Protein AF-A0A2G0W8C6-F1 (afdb_monomer)

Structure (mmCIF, N/CA/C/O backbone):
data_AF-A0A2G0W8C6-F1
#
_entry.id   AF-A0A2G0W8C6-F1
#
loop_
_atom_site.group_PDB
_atom_site.id
_atom_site.type_symbol
_atom_site.label_atom_id
_atom_site.label_alt_id
_atom_site.label_comp_id
_atom_site.label_asym_id
_atom_site.label_entity_id
_atom_site.label_seq_id
_atom_site.pdbx_PDB_ins_code
_atom_site.Cartn_x
_atom_site.Cartn_y
_atom_site.Cartn_z
_atom_site.occupancy
_atom_site.B_iso_or_equiv
_atom_site.auth_seq_id
_atom_site.auth_comp_id
_atom_site.auth_asym_id
_atom_site.auth_atom_id
_atom_site.pdbx_PDB_model_num
ATOM 1 N N . MET A 1 1 ? -0.296 4.072 22.122 1.00 78.56 1 MET A N 1
ATOM 2 C CA . MET A 1 1 ? -0.205 3.808 20.679 1.00 78.56 1 MET A CA 1
ATOM 3 C C . MET A 1 1 ? -1.503 3.149 20.235 1.00 78.56 1 MET A C 1
ATOM 5 O O . MET A 1 1 ? -1.867 2.121 20.796 1.00 78.56 1 MET A O 1
ATOM 9 N N . THR A 1 2 ? -2.259 3.788 19.351 1.00 94.75 2 THR A N 1
ATOM 10 C CA . THR A 1 2 ? -3.573 3.326 18.881 1.00 94.75 2 THR A CA 1
ATOM 11 C C . THR A 1 2 ? -3.427 2.306 17.749 1.00 94.75 2 THR A C 1
ATOM 13 O O . THR A 1 2 ? -2.385 2.233 17.098 1.00 94.75 2 THR A O 1
ATOM 16 N N . LYS A 1 3 ? -4.487 1.534 17.464 1.00 94.50 3 LYS A N 1
ATOM 17 C CA . LYS A 1 3 ? -4.518 0.637 16.291 1.00 94.50 3 LYS A CA 1
ATOM 18 C C . LYS A 1 3 ? -4.239 1.381 14.978 1.00 94.50 3 LYS A C 1
ATOM 20 O O . LYS A 1 3 ? -3.590 0.831 14.097 1.00 94.50 3 LYS A O 1
ATOM 25 N N . TYR A 1 4 ? -4.691 2.633 14.893 1.00 97.12 4 TYR A N 1
ATOM 26 C CA . TYR A 1 4 ? -4.469 3.511 13.752 1.00 97.12 4 TYR A CA 1
ATOM 27 C C . TYR A 1 4 ? -2.986 3.852 13.596 1.00 97.12 4 TYR A C 1
ATOM 29 O O . TYR A 1 4 ? -2.416 3.621 12.538 1.00 97.12 4 TYR A O 1
ATOM 37 N N . GLU A 1 5 ? -2.334 4.309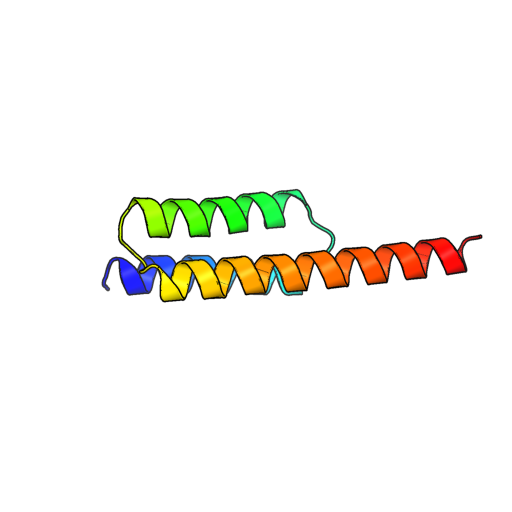 14.669 1.00 97.69 5 GLU A N 1
ATOM 38 C CA . GLU A 1 5 ? -0.906 4.660 14.648 1.00 97.69 5 GLU A CA 1
ATOM 39 C C . GLU A 1 5 ? -0.025 3.466 14.256 1.00 97.69 5 GLU A C 1
ATOM 41 O O . GLU A 1 5 ? 0.904 3.617 13.465 1.00 97.69 5 GLU A O 1
ATOM 46 N N . ILE A 1 6 ? -0.346 2.269 14.764 1.00 97.00 6 ILE A N 1
ATOM 47 C CA . ILE A 1 6 ? 0.370 1.034 14.416 1.00 97.00 6 ILE A CA 1
ATOM 48 C C . ILE A 1 6 ? 0.184 0.706 12.932 1.00 97.00 6 ILE A C 1
ATOM 50 O O . ILE A 1 6 ? 1.164 0.439 12.236 1.00 97.00 6 ILE A O 1
ATOM 54 N N . ALA A 1 7 ? -1.058 0.726 12.442 1.00 97.62 7 ALA A N 1
ATOM 55 C CA . ALA A 1 7 ? -1.363 0.394 11.055 1.00 97.62 7 ALA A CA 1
ATOM 56 C C . ALA A 1 7 ? -0.719 1.384 10.075 1.00 97.62 7 ALA A C 1
ATOM 58 O O . ALA A 1 7 ? -0.068 0.957 9.125 1.00 97.62 7 ALA A O 1
ATOM 59 N N . VAL A 1 8 ? -0.840 2.688 10.334 1.00 97.56 8 VAL A N 1
ATOM 60 C CA . VAL A 1 8 ? -0.247 3.745 9.502 1.00 97.56 8 VAL A CA 1
ATOM 61 C C . VAL A 1 8 ? 1.272 3.633 9.479 1.00 97.56 8 VAL A C 1
ATOM 63 O O . VAL A 1 8 ? 1.841 3.526 8.399 1.00 97.56 8 VAL A O 1
ATOM 66 N N . GLY A 1 9 ? 1.933 3.540 10.638 1.00 97.75 9 GLY A N 1
ATOM 67 C CA . GLY A 1 9 ? 3.393 3.410 10.677 1.00 97.75 9 GLY A CA 1
ATOM 68 C C . GLY A 1 9 ? 3.900 2.154 9.959 1.00 97.75 9 GLY A C 1
ATOM 69 O O . GLY A 1 9 ? 4.919 2.186 9.267 1.00 97.75 9 GLY A O 1
ATOM 70 N N . MET A 1 10 ? 3.160 1.047 10.067 1.00 97.44 10 MET A N 1
ATOM 71 C CA . MET A 1 10 ? 3.463 -0.195 9.361 1.00 97.44 10 MET A CA 1
ATOM 72 C C . MET A 1 10 ? 3.316 -0.059 7.835 1.00 97.44 10 MET A C 1
ATOM 74 O O . MET A 1 10 ? 4.165 -0.576 7.099 1.00 97.44 10 MET A O 1
ATOM 78 N N . ILE A 1 11 ? 2.238 0.576 7.365 1.00 97.94 11 ILE A N 1
ATOM 79 C CA . ILE A 1 11 ? 1.951 0.776 5.938 1.00 97.94 11 ILE A CA 1
ATOM 80 C C . ILE A 1 11 ? 2.950 1.766 5.335 1.00 97.94 11 ILE A C 1
ATOM 82 O O . ILE A 1 11 ? 3.571 1.443 4.325 1.00 97.94 11 ILE A O 1
ATOM 86 N N . ASP A 1 12 ? 3.182 2.909 5.981 1.00 97.88 12 ASP A N 1
ATOM 87 C CA . ASP A 1 12 ? 4.117 3.936 5.512 1.00 97.88 12 ASP A CA 1
ATOM 88 C C . ASP A 1 12 ? 5.540 3.378 5.384 1.00 97.88 12 ASP A C 1
ATOM 90 O O . ASP A 1 12 ? 6.210 3.591 4.374 1.00 97.88 12 ASP A O 1
ATOM 94 N N . SER A 1 13 ? 5.988 2.575 6.358 1.00 97.44 13 SER A N 1
ATOM 95 C CA . SER A 1 13 ? 7.296 1.914 6.287 1.00 97.44 13 SER A CA 1
ATOM 96 C C . SER A 1 13 ? 7.413 0.960 5.091 1.00 97.44 13 SER A C 1
ATOM 98 O O . SER A 1 13 ? 8.468 0.881 4.460 1.00 97.44 13 SER A O 1
ATOM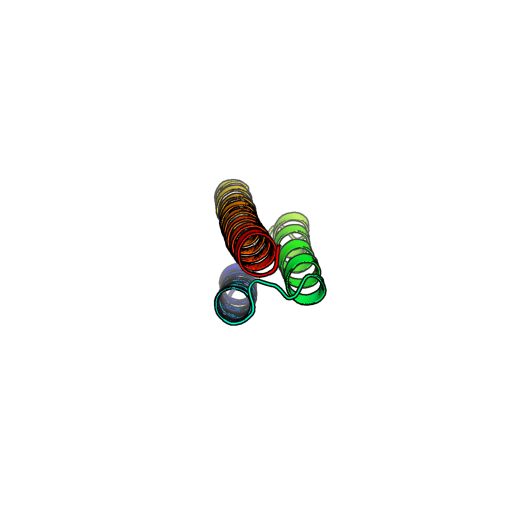 100 N N . ARG A 1 14 ? 6.340 0.237 4.755 1.00 96.75 14 ARG A N 1
ATOM 101 C CA . ARG A 1 14 ? 6.313 -0.659 3.589 1.00 96.75 14 ARG A CA 1
ATOM 102 C C . ARG A 1 14 ? 6.282 0.111 2.277 1.00 96.75 14 ARG A C 1
ATOM 104 O O . ARG A 1 14 ? 7.021 -0.242 1.366 1.00 96.75 14 ARG A O 1
ATOM 111 N N . ILE A 1 15 ? 5.498 1.185 2.204 1.00 96.75 15 ILE A N 1
ATOM 112 C CA . ILE A 1 15 ? 5.466 2.077 1.042 1.00 96.75 15 ILE A CA 1
ATOM 113 C C . ILE A 1 15 ? 6.849 2.681 0.797 1.00 96.75 15 ILE A C 1
ATOM 115 O O . ILE A 1 15 ? 7.310 2.670 -0.339 1.00 96.75 15 ILE A O 1
ATOM 119 N N . GLN A 1 16 ? 7.548 3.127 1.842 1.00 96.44 16 GLN A N 1
ATOM 120 C CA . GLN A 1 16 ? 8.909 3.646 1.709 1.00 96.44 16 GLN A CA 1
ATOM 121 C C . GLN A 1 16 ? 9.866 2.597 1.119 1.00 96.44 16 GLN A C 1
ATOM 123 O O . GLN A 1 16 ? 10.569 2.880 0.151 1.00 96.44 16 GLN A O 1
ATOM 128 N N . LYS A 1 17 ? 9.830 1.358 1.627 1.00 96.00 17 LYS A N 1
ATOM 129 C CA . LYS A 1 17 ? 10.623 0.251 1.064 1.00 96.00 17 LYS A CA 1
ATOM 130 C C . LYS A 1 17 ? 10.259 -0.050 -0.388 1.00 96.00 17 LYS A C 1
ATOM 132 O O . LYS A 1 17 ? 11.138 -0.369 -1.184 1.00 96.00 17 LYS A O 1
ATOM 137 N N . LEU A 1 18 ? 8.976 0.046 -0.730 1.00 94.94 18 LEU A N 1
ATOM 138 C CA . LEU A 1 18 ? 8.490 -0.183 -2.085 1.00 94.94 18 LEU A CA 1
ATOM 139 C C . LEU A 1 18 ? 8.929 0.933 -3.041 1.00 94.94 18 LEU A C 1
ATOM 141 O O . LEU A 1 18 ? 9.234 0.654 -4.190 1.00 94.94 18 LEU A O 1
ATOM 145 N N . ILE A 1 19 ? 9.021 2.184 -2.584 1.00 93.50 19 ILE A N 1
ATOM 146 C CA . ILE A 1 19 ? 9.573 3.289 -3.385 1.00 93.50 19 ILE A CA 1
ATOM 147 C C . ILE A 1 19 ? 11.048 3.032 -3.726 1.00 93.50 19 ILE A C 1
ATOM 149 O O . ILE A 1 19 ? 11.485 3.347 -4.833 1.00 93.50 19 ILE A O 1
ATOM 153 N N . GLU A 1 20 ? 11.802 2.452 -2.792 1.00 93.50 20 GLU A N 1
ATOM 154 C CA . GLU A 1 20 ? 13.213 2.087 -2.975 1.00 93.50 20 GLU A CA 1
ATOM 155 C C . GLU A 1 20 ? 13.401 0.842 -3.861 1.00 93.50 20 GLU A C 1
ATOM 157 O O . GLU A 1 20 ? 14.443 0.703 -4.495 1.00 93.50 20 GLU A O 1
ATOM 162 N N . ASN A 1 21 ? 12.391 -0.035 -3.938 1.00 92.38 21 ASN A N 1
ATOM 163 C CA . ASN A 1 21 ? 12.430 -1.324 -4.641 1.00 92.38 21 ASN A CA 1
ATOM 164 C C . ASN A 1 21 ? 11.166 -1.515 -5.498 1.00 92.38 21 ASN A C 1
ATOM 166 O O . ASN A 1 21 ? 10.412 -2.473 -5.330 1.00 92.38 21 ASN A O 1
ATOM 170 N N . ALA A 1 22 ? 10.886 -0.555 -6.381 1.00 83.88 22 ALA A N 1
ATOM 171 C CA . ALA A 1 22 ? 9.593 -0.460 -7.064 1.00 83.88 22 ALA A CA 1
ATOM 172 C C . ALA A 1 22 ? 9.293 -1.629 -8.027 1.00 83.88 22 ALA A C 1
ATOM 174 O O . ALA A 1 22 ? 8.131 -1.860 -8.372 1.00 83.88 22 ALA A O 1
ATOM 175 N N . ASP A 1 23 ? 10.312 -2.377 -8.454 1.00 86.25 23 ASP A N 1
ATOM 176 C CA . ASP A 1 23 ? 10.184 -3.576 -9.284 1.00 86.25 23 ASP A CA 1
ATOM 177 C C . ASP A 1 23 ? 9.904 -4.864 -8.485 1.00 86.25 23 ASP A C 1
ATOM 179 O O . ASP A 1 23 ? 9.522 -5.876 -9.083 1.00 86.25 23 ASP A O 1
ATOM 183 N N . ASP A 1 24 ? 9.991 -4.830 -7.150 1.00 92.69 24 ASP A N 1
ATOM 184 C CA . ASP A 1 24 ? 9.667 -5.967 -6.287 1.00 92.69 24 ASP A CA 1
ATOM 185 C C . ASP A 1 24 ? 8.148 -6.191 -6.203 1.00 92.69 24 ASP A C 1
ATOM 187 O O . ASP A 1 24 ? 7.394 -5.518 -5.490 1.00 92.69 24 ASP A O 1
ATOM 191 N N . TYR A 1 25 ? 7.683 -7.187 -6.956 1.00 90.38 25 TYR A N 1
ATOM 192 C CA . TYR A 1 25 ? 6.278 -7.575 -6.977 1.00 90.38 25 TYR A CA 1
ATOM 193 C C . TYR A 1 25 ? 5.802 -8.207 -5.661 1.00 90.38 25 TYR A C 1
ATOM 195 O O . TYR A 1 25 ? 4.656 -7.978 -5.274 1.00 90.38 25 TYR A O 1
ATOM 203 N N . SER A 1 26 ? 6.657 -8.960 -4.957 1.00 94.31 26 SER A N 1
ATOM 204 C CA . SER A 1 26 ? 6.284 -9.572 -3.674 1.00 94.31 26 SER A CA 1
ATOM 205 C C . SER A 1 26 ? 6.019 -8.486 -2.644 1.00 94.31 26 SER A C 1
ATOM 207 O O . SER A 1 26 ? 4.962 -8.468 -2.012 1.00 94.31 26 SER A O 1
ATOM 209 N N . LEU A 1 27 ? 6.928 -7.510 -2.557 1.00 95.50 27 LEU A N 1
ATOM 210 C CA . LEU A 1 27 ? 6.785 -6.375 -1.654 1.00 95.50 27 LEU A CA 1
ATOM 211 C C . LEU A 1 27 ? 5.532 -5.547 -1.971 1.00 95.50 27 LEU A C 1
ATOM 213 O O . LEU A 1 27 ? 4.848 -5.088 -1.052 1.00 95.50 27 LEU A O 1
ATOM 217 N N . HIS A 1 28 ? 5.182 -5.388 -3.251 1.00 95.38 28 HIS A N 1
ATOM 218 C CA . HIS A 1 28 ? 3.938 -4.726 -3.648 1.00 95.38 28 HIS A CA 1
ATOM 219 C C . HIS A 1 28 ? 2.704 -5.471 -3.119 1.00 95.38 28 HIS A C 1
ATOM 221 O O . HIS A 1 28 ? 1.848 -4.861 -2.475 1.00 95.38 28 HIS A O 1
ATOM 227 N N . CYS A 1 29 ? 2.632 -6.789 -3.335 1.00 96.38 29 CYS A N 1
ATOM 228 C CA . CYS A 1 29 ? 1.529 -7.626 -2.860 1.00 96.38 29 CYS A CA 1
ATOM 229 C C . CYS A 1 29 ? 1.424 -7.640 -1.329 1.00 96.38 29 CYS A C 1
ATOM 231 O O . CYS A 1 29 ? 0.328 -7.513 -0.786 1.00 96.38 29 CYS A O 1
ATOM 233 N N . GLU A 1 30 ? 2.549 -7.738 -0.622 1.00 96.62 30 GLU A N 1
ATOM 234 C CA . GLU A 1 30 ? 2.590 -7.681 0.843 1.00 96.62 30 GLU A CA 1
ATOM 235 C C . GLU A 1 30 ? 2.122 -6.326 1.381 1.00 96.62 30 GLU A C 1
ATOM 237 O O . GLU A 1 30 ? 1.408 -6.261 2.385 1.00 96.62 30 GLU A O 1
ATOM 242 N N . THR A 1 31 ? 2.498 -5.235 0.709 1.00 97.81 31 THR A N 1
ATOM 243 C CA . THR A 1 31 ? 2.067 -3.884 1.083 1.00 97.81 31 THR A CA 1
ATOM 244 C C . THR A 1 31 ? 0.575 -3.699 0.832 1.00 97.81 31 THR A C 1
ATOM 246 O O . THR A 1 31 ? -0.126 -3.188 1.703 1.00 97.81 31 THR A O 1
ATOM 249 N N . GLN A 1 32 ? 0.066 -4.176 -0.305 1.00 98.06 32 GLN A N 1
ATOM 250 C CA . GLN A 1 32 ? -1.365 -4.173 -0.595 1.00 98.06 32 GLN A CA 1
ATOM 251 C C . GLN A 1 32 ? -2.144 -4.981 0.447 1.00 98.06 32 GLN A C 1
ATOM 253 O O . GLN A 1 32 ? -3.114 -4.486 1.013 1.00 98.06 32 GLN A O 1
ATOM 258 N N . MET A 1 33 ? -1.684 -6.190 0.775 1.00 98.25 33 MET A N 1
ATOM 259 C CA . MET A 1 33 ? -2.302 -7.019 1.808 1.00 98.25 33 MET A CA 1
ATOM 260 C C . MET A 1 33 ? -2.328 -6.303 3.166 1.00 98.25 33 MET A C 1
ATOM 262 O O . MET A 1 33 ? -3.332 -6.363 3.870 1.00 98.25 33 MET A O 1
ATOM 266 N N . ALA A 1 34 ? -1.261 -5.590 3.535 1.00 98.12 34 ALA A N 1
ATOM 267 C CA . ALA A 1 34 ? -1.218 -4.810 4.770 1.00 98.12 34 ALA A CA 1
ATOM 268 C C . ALA A 1 34 ? -2.275 -3.690 4.807 1.00 98.12 34 ALA A C 1
ATOM 270 O O . ALA A 1 34 ? -2.910 -3.492 5.846 1.00 98.12 34 ALA A O 1
ATOM 271 N N . VAL A 1 35 ? -2.497 -2.998 3.684 1.00 98.56 35 VAL A N 1
ATOM 272 C CA . VAL A 1 35 ? -3.547 -1.973 3.539 1.00 98.56 35 VAL A CA 1
ATOM 273 C C . VAL A 1 35 ? -4.939 -2.594 3.684 1.00 98.56 35 VAL A C 1
ATOM 275 O O . VAL A 1 35 ? -5.744 -2.110 4.482 1.00 98.56 35 VAL A O 1
ATOM 278 N N . GLU A 1 36 ? -5.206 -3.697 2.979 1.00 98.62 36 GLU A N 1
ATOM 279 C CA . GLU A 1 36 ? -6.500 -4.389 3.041 1.00 98.62 36 GLU A CA 1
ATOM 280 C C . GLU A 1 36 ? -6.794 -4.935 4.446 1.00 98.62 36 GLU A C 1
ATOM 282 O O . GLU A 1 36 ? -7.899 -4.771 4.964 1.00 98.62 36 GLU A O 1
ATOM 287 N N . MET A 1 37 ? -5.795 -5.519 5.119 1.00 98.25 37 MET A N 1
ATOM 288 C CA . MET A 1 37 ? -5.940 -6.000 6.498 1.00 9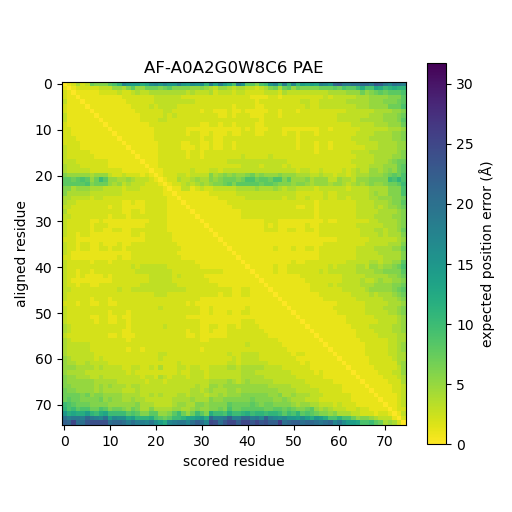8.25 37 MET A CA 1
ATOM 289 C C . MET A 1 37 ? -6.215 -4.858 7.479 1.00 98.25 37 MET A C 1
ATOM 291 O O . MET A 1 37 ? -7.074 -4.990 8.353 1.00 98.25 37 MET A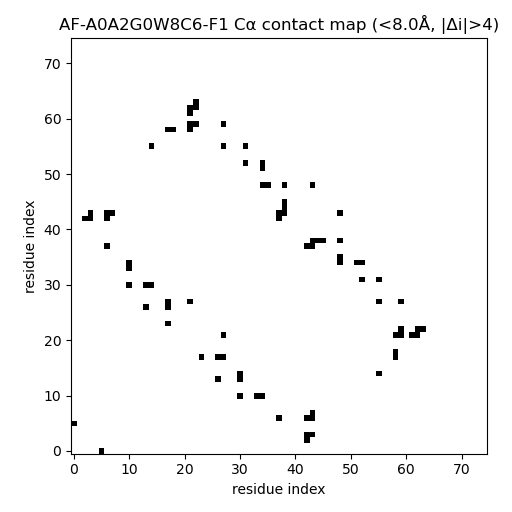 O 1
ATOM 295 N N . ALA A 1 38 ? -5.517 -3.726 7.348 1.00 98.44 38 ALA A N 1
ATOM 296 C CA . ALA A 1 38 ? -5.746 -2.568 8.206 1.00 98.44 38 ALA A CA 1
ATOM 297 C C . ALA A 1 38 ? -7.173 -2.021 8.053 1.00 98.44 38 ALA A C 1
ATOM 299 O O . ALA A 1 38 ? -7.803 -1.660 9.051 1.00 98.44 38 ALA A O 1
ATOM 300 N N . TYR A 1 39 ? -7.699 -1.992 6.827 1.00 98.50 39 TYR A N 1
ATOM 301 C CA . TYR A 1 39 ? -9.072 -1.570 6.567 1.00 98.50 39 TYR A CA 1
ATOM 302 C C . TYR A 1 39 ? -10.094 -2.582 7.106 1.00 98.50 39 TYR A C 1
ATOM 304 O O . TYR A 1 39 ? -11.004 -2.200 7.842 1.00 98.50 39 TYR A O 1
ATOM 312 N N . ALA A 1 40 ? -9.897 -3.880 6.849 1.00 98.38 40 ALA A N 1
ATOM 313 C CA . ALA A 1 40 ? -10.777 -4.946 7.335 1.00 98.38 40 ALA A CA 1
ATOM 314 C C . ALA A 1 40 ? -10.881 -4.982 8.872 1.00 98.38 40 ALA A C 1
ATOM 316 O O . ALA A 1 40 ? -11.952 -5.226 9.426 1.00 98.38 40 ALA A O 1
ATOM 317 N N . LEU A 1 41 ? -9.789 -4.674 9.576 1.00 97.69 41 LEU A N 1
ATOM 318 C CA . LEU A 1 41 ? -9.749 -4.574 11.041 1.00 97.69 41 LEU A CA 1
ATOM 319 C C . LEU A 1 41 ? -10.237 -3.214 11.576 1.00 97.69 41 LEU A C 1
ATOM 321 O O . LEU A 1 41 ? -10.141 -2.936 12.778 1.00 97.69 41 LEU A O 1
ATOM 325 N N . SER A 1 42 ? -10.751 -2.342 10.700 1.00 97.94 42 SER A N 1
ATOM 326 C CA . SER A 1 42 ? -11.172 -0.973 11.024 1.00 97.94 42 SER A CA 1
ATOM 327 C C . SER A 1 42 ? -10.069 -0.168 11.725 1.00 97.94 42 SER A C 1
ATOM 329 O O . SER A 1 42 ? -10.352 0.634 12.620 1.00 97.94 42 SER A O 1
ATOM 331 N N . ALA A 1 43 ? -8.800 -0.449 11.419 1.00 98.38 43 ALA A N 1
ATOM 332 C CA . ALA A 1 43 ? -7.658 0.299 11.935 1.00 98.38 43 ALA A CA 1
ATOM 333 C C . ALA A 1 43 ? -7.435 1.595 11.146 1.00 98.38 43 ALA A C 1
ATOM 335 O O . ALA A 1 43 ? -6.968 2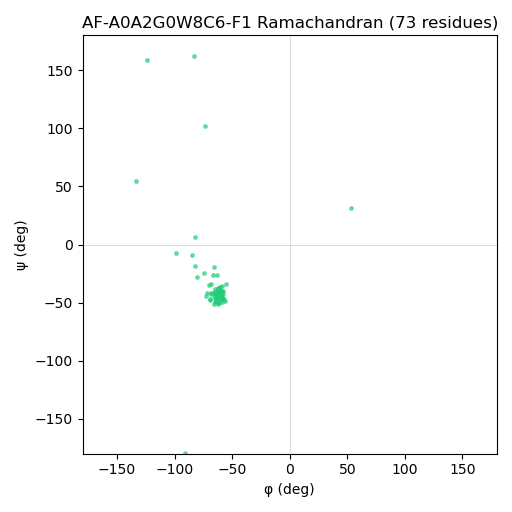.567 11.729 1.00 98.38 43 ALA A O 1
ATOM 336 N N . ILE A 1 44 ? -7.827 1.610 9.870 1.00 98.44 44 ILE A N 1
ATOM 337 C CA . ILE A 1 44 ? -7.891 2.788 8.997 1.00 98.44 44 ILE A CA 1
ATOM 338 C C . ILE A 1 44 ? -9.308 2.941 8.433 1.00 98.44 44 ILE A C 1
ATOM 340 O O . ILE A 1 44 ? -10.071 1.972 8.404 1.00 98.44 44 ILE A O 1
ATOM 344 N N . ASP A 1 45 ? -9.667 4.148 8.000 1.00 98.44 45 ASP A N 1
ATOM 345 C CA . ASP A 1 45 ? -10.974 4.418 7.401 1.00 98.44 45 ASP A CA 1
ATOM 346 C C . ASP A 1 45 ? -10.964 4.252 5.867 1.00 98.44 45 ASP A C 1
ATOM 348 O O . ASP A 1 45 ? -9.956 3.899 5.249 1.00 98.44 45 ASP A O 1
ATOM 352 N N . CYS A 1 46 ? -12.114 4.487 5.228 1.00 98.31 46 CYS A N 1
ATOM 353 C CA . CYS A 1 46 ? -12.239 4.374 3.775 1.00 98.31 46 CYS A CA 1
ATOM 354 C C . CYS A 1 46 ? -11.427 5.429 3.003 1.00 98.31 46 CYS A C 1
ATOM 356 O O . CYS A 1 46 ? -11.039 5.180 1.858 1.00 98.31 46 CYS A O 1
ATOM 358 N N . LYS A 1 47 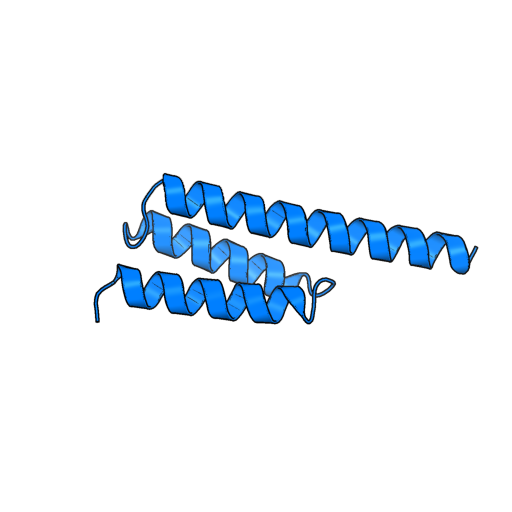? -11.160 6.599 3.600 1.00 98.38 47 LYS A N 1
ATOM 359 C CA . LYS A 1 47 ? -10.350 7.651 2.977 1.00 98.38 47 LYS A CA 1
ATOM 360 C C . LYS A 1 47 ? -8.886 7.239 2.966 1.00 98.38 47 LYS A C 1
ATOM 362 O O . LYS A 1 47 ? -8.239 7.357 1.928 1.00 98.38 47 LYS A O 1
ATOM 367 N N . ASP A 1 48 ? -8.389 6.707 4.077 1.00 98.31 48 ASP A N 1
ATOM 368 C CA . ASP A 1 48 ? -7.035 6.167 4.172 1.00 98.31 48 ASP A CA 1
ATOM 369 C C . ASP A 1 48 ? -6.831 4.965 3.259 1.00 98.31 48 ASP A C 1
ATOM 371 O O . ASP A 1 48 ? -5.839 4.914 2.533 1.00 98.31 48 ASP A O 1
ATOM 375 N N . HIS A 1 49 ? -7.783 4.027 3.235 1.00 98.56 49 HIS A N 1
ATOM 376 C CA . HIS A 1 49 ? -7.738 2.889 2.315 1.00 98.56 49 HIS A CA 1
ATOM 377 C C . HIS A 1 49 ? -7.644 3.356 0.858 1.00 98.56 49 HIS A C 1
ATOM 379 O O . HIS A 1 49 ? -6.733 2.951 0.136 1.00 98.56 49 HIS A O 1
ATOM 385 N N . THR A 1 50 ? -8.503 4.299 0.454 1.00 98.50 50 THR A N 1
ATOM 386 C CA . THR A 1 50 ? -8.468 4.880 -0.897 1.00 98.50 50 THR A CA 1
ATOM 387 C C . THR A 1 50 ? -7.119 5.539 -1.189 1.00 98.50 50 THR A C 1
ATOM 389 O O . THR A 1 50 ? -6.535 5.302 -2.248 1.00 98.50 50 THR A O 1
ATOM 392 N N . ARG A 1 51 ? -6.597 6.335 -0.246 1.00 98.19 51 ARG A N 1
ATOM 393 C CA . ARG A 1 51 ? -5.304 7.022 -0.371 1.00 98.19 51 ARG A CA 1
ATOM 394 C C . ARG A 1 51 ? -4.159 6.034 -0.590 1.00 98.19 51 ARG A C 1
ATOM 396 O O . ARG A 1 51 ? -3.357 6.223 -1.506 1.00 98.19 51 ARG A O 1
ATOM 403 N N . TYR A 1 52 ? -4.075 4.986 0.225 1.00 98.38 52 TYR A N 1
ATOM 404 C CA . TYR A 1 52 ? -2.998 4.004 0.119 1.00 98.38 52 TYR A CA 1
ATOM 405 C C . TYR A 1 52 ? -3.099 3.163 -1.151 1.00 98.38 52 TYR A C 1
ATOM 407 O O . TYR A 1 52 ? -2.092 2.973 -1.831 1.00 98.38 52 TYR A O 1
ATOM 415 N N . THR A 1 53 ? -4.298 2.727 -1.529 1.00 98.00 53 THR A N 1
ATOM 416 C CA . THR A 1 53 ? -4.503 1.969 -2.770 1.00 98.00 53 THR A CA 1
ATOM 417 C C . THR A 1 53 ? -4.138 2.796 -4.003 1.00 98.00 53 THR A C 1
ATOM 419 O O . THR A 1 53 ? -3.451 2.298 -4.895 1.00 98.00 53 THR A O 1
ATOM 422 N N . GLN A 1 54 ? -4.503 4.083 -4.038 1.00 98.12 54 GLN A N 1
ATOM 423 C CA . GLN A 1 54 ? -4.066 4.998 -5.098 1.00 98.12 54 GLN A CA 1
ATOM 424 C C . GLN A 1 54 ? -2.540 5.142 -5.127 1.00 98.12 54 GLN A C 1
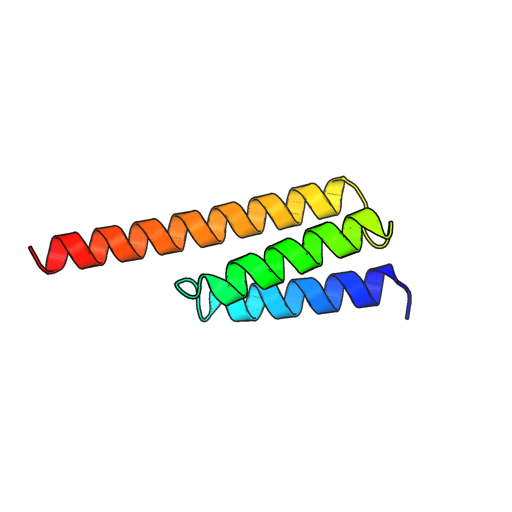ATOM 426 O O . GLN A 1 54 ? -1.939 5.050 -6.195 1.00 98.12 54 GLN A O 1
ATOM 431 N N . CYS A 1 55 ? -1.899 5.315 -3.968 1.00 96.50 55 CYS A N 1
ATOM 432 C CA . CYS A 1 55 ? -0.441 5.388 -3.870 1.00 96.50 55 CYS A CA 1
ATOM 433 C C . CYS A 1 55 ? 0.236 4.133 -4.449 1.00 96.50 55 CYS A C 1
ATOM 435 O O . CYS A 1 55 ? 1.141 4.247 -5.277 1.00 96.50 55 CYS A O 1
ATOM 437 N N . LEU A 1 56 ? -0.253 2.940 -4.095 1.00 96.69 56 LEU A N 1
ATOM 438 C CA . LEU A 1 56 ? 0.245 1.673 -4.634 1.00 96.69 56 LEU A CA 1
ATOM 439 C C . LEU A 1 56 ? 0.084 1.591 -6.155 1.00 96.69 56 LEU A C 1
ATOM 441 O O . LEU A 1 56 ? 1.031 1.209 -6.847 1.00 96.69 56 LEU A O 1
ATOM 445 N N . MET A 1 57 ? -1.068 2.002 -6.692 1.00 95.94 57 MET A N 1
ATOM 446 C CA . MET A 1 57 ? -1.283 2.058 -8.141 1.00 95.94 57 MET A CA 1
ATOM 447 C C . MET A 1 57 ? -0.267 2.969 -8.837 1.00 95.94 57 MET A C 1
ATOM 449 O O . MET A 1 57 ? 0.311 2.566 -9.847 1.00 95.94 57 MET A O 1
ATOM 453 N N . PHE A 1 58 ? 0.001 4.159 -8.290 1.00 95.44 58 PHE A N 1
ATOM 454 C CA . PHE A 1 58 ? 0.997 5.077 -8.850 1.00 95.44 58 PHE A CA 1
ATOM 455 C C . PHE A 1 58 ? 2.407 4.483 -8.844 1.00 95.44 58 PHE A C 1
ATOM 457 O O . PHE A 1 58 ? 3.106 4.559 -9.856 1.00 95.44 58 PHE A O 1
ATOM 464 N N . ILE A 1 59 ? 2.818 3.852 -7.740 1.00 94.38 59 ILE A N 1
ATOM 465 C CA . ILE A 1 59 ? 4.135 3.207 -7.644 1.00 94.38 59 ILE A CA 1
ATOM 466 C C . ILE A 1 59 ? 4.264 2.104 -8.700 1.00 94.38 59 ILE A C 1
ATOM 468 O O . ILE A 1 59 ? 5.265 2.041 -9.416 1.00 94.38 59 ILE A O 1
ATOM 472 N N . ARG A 1 60 ? 3.229 1.270 -8.857 1.00 93.38 60 ARG A N 1
ATOM 473 C CA . ARG A 1 60 ? 3.234 0.183 -9.843 1.00 93.38 60 ARG A CA 1
ATOM 474 C C . ARG A 1 60 ? 3.268 0.695 -11.281 1.00 93.38 60 ARG A C 1
ATOM 476 O O . ARG A 1 60 ? 3.986 0.132 -12.104 1.00 93.38 60 ARG A O 1
ATOM 483 N N . ALA A 1 61 ? 2.512 1.749 -11.585 1.00 94.06 61 ALA A N 1
ATOM 484 C CA . ALA A 1 61 ? 2.523 2.380 -12.902 1.00 94.06 61 ALA A CA 1
ATOM 485 C C . ALA A 1 61 ? 3.926 2.891 -13.257 1.00 94.06 61 ALA A C 1
ATOM 487 O O . ALA A 1 61 ? 4.449 2.549 -14.316 1.00 94.06 61 ALA A O 1
ATOM 488 N N . ARG A 1 62 ? 4.576 3.603 -12.329 1.00 92.62 62 ARG A N 1
ATOM 489 C CA . ARG A 1 62 ? 5.946 4.094 -12.512 1.00 92.62 62 ARG A CA 1
ATOM 490 C C . ARG A 1 62 ? 6.945 2.952 -12.739 1.00 92.62 62 ARG A C 1
ATOM 492 O O . ARG A 1 62 ? 7.738 3.019 -13.674 1.00 92.62 62 ARG A O 1
ATOM 499 N N . ALA A 1 63 ? 6.882 1.885 -11.941 1.00 91.19 63 ALA A N 1
ATOM 500 C CA . ALA A 1 63 ? 7.756 0.721 -12.114 1.00 91.19 63 ALA A CA 1
ATOM 501 C C . ALA A 1 63 ? 7.590 0.067 -13.500 1.00 91.19 63 ALA A C 1
ATOM 503 O O . ALA A 1 63 ? 8.570 -0.292 -14.157 1.00 91.19 63 ALA A O 1
ATOM 504 N N . ASN A 1 64 ? 6.347 -0.041 -13.982 1.00 92.12 64 ASN A N 1
ATOM 505 C CA . ASN A 1 64 ? 6.058 -0.567 -15.315 1.00 92.12 64 ASN A CA 1
ATOM 506 C C . ASN A 1 64 ? 6.612 0.342 -16.427 1.00 92.12 64 ASN A C 1
ATOM 508 O O . ASN A 1 64 ? 7.171 -0.159 -17.403 1.00 92.12 64 ASN A O 1
ATOM 512 N N . GLU A 1 65 ? 6.487 1.664 -16.297 1.00 92.50 65 GLU A N 1
ATOM 513 C CA . GLU A 1 65 ? 7.048 2.628 -17.255 1.00 92.50 65 GLU A CA 1
ATOM 514 C C . GLU A 1 65 ? 8.581 2.560 -17.316 1.00 92.50 65 GLU A C 1
ATOM 516 O O . GLU A 1 65 ? 9.169 2.572 -18.406 1.00 92.50 65 GLU A O 1
ATOM 521 N N . GLU A 1 66 ? 9.238 2.434 -16.161 1.00 90.94 66 GLU A N 1
ATOM 522 C CA . GLU A 1 66 ? 10.687 2.251 -16.063 1.00 90.94 66 GLU A CA 1
ATOM 523 C C . GLU A 1 66 ? 11.126 0.941 -16.741 1.00 90.94 66 GLU A C 1
ATOM 525 O O . GLU A 1 66 ? 12.091 0.936 -17.517 1.00 90.94 66 GLU A O 1
ATOM 530 N N . LEU A 1 67 ? 10.386 -0.153 -16.528 1.00 90.62 67 LEU A N 1
ATOM 531 C CA . LEU A 1 67 ? 10.627 -1.440 -17.181 1.00 90.62 67 LEU A CA 1
ATOM 532 C C . LEU A 1 67 ? 10.466 -1.351 -18.705 1.00 90.62 67 LEU A C 1
ATOM 534 O O . LEU A 1 67 ? 11.367 -1.756 -19.441 1.00 90.62 67 LEU A O 1
ATOM 538 N N . LEU A 1 68 ? 9.365 -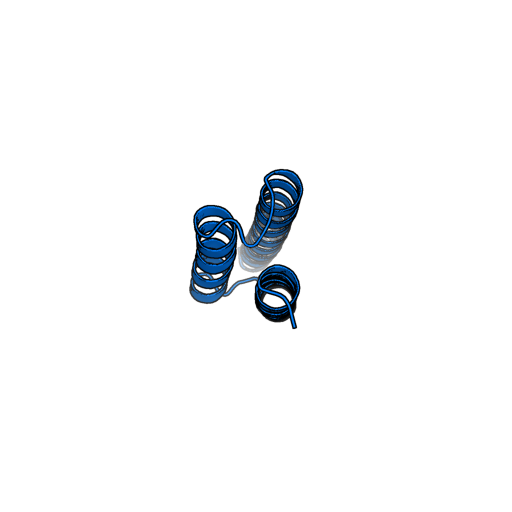0.771 -19.192 1.00 94.19 68 LEU A N 1
ATOM 539 C CA . LEU A 1 68 ? 9.127 -0.575 -20.626 1.00 94.19 68 LEU A CA 1
ATOM 540 C C . LEU A 1 68 ? 10.232 0.273 -21.264 1.00 94.19 68 LEU A C 1
ATOM 542 O O . LEU A 1 68 ? 10.706 -0.032 -22.359 1.00 94.19 68 LEU A O 1
ATOM 546 N N . SER A 1 69 ? 10.686 1.312 -20.566 1.00 93.56 69 SER A N 1
ATOM 547 C CA . SER A 1 69 ? 11.786 2.162 -21.023 1.00 93.56 69 SER A CA 1
ATOM 548 C C . SER A 1 69 ? 13.110 1.399 -21.099 1.00 93.56 69 SER A C 1
ATOM 550 O O . SER A 1 69 ? 13.879 1.615 -22.034 1.00 93.56 69 SER A O 1
ATOM 552 N N . ARG A 1 70 ? 13.385 0.489 -20.153 1.00 91.50 70 ARG A N 1
ATOM 553 C CA . ARG A 1 70 ? 14.554 -0.410 -20.204 1.00 91.50 70 ARG A CA 1
ATOM 554 C C . ARG A 1 70 ? 14.474 -1.357 -21.396 1.00 91.50 70 ARG A C 1
ATOM 556 O O . ARG A 1 70 ? 15.448 -1.459 -22.131 1.00 91.50 70 ARG A O 1
ATOM 563 N N . MET A 1 71 ? 13.318 -1.981 -21.624 1.00 92.69 71 MET A N 1
ATOM 564 C CA . MET A 1 71 ? 13.113 -2.884 -22.761 1.00 92.69 71 MET A CA 1
ATOM 565 C C . MET A 1 71 ? 13.364 -2.182 -24.100 1.00 92.69 71 MET A C 1
ATOM 567 O O . MET A 1 71 ? 14.054 -2.732 -24.949 1.00 92.69 71 MET A O 1
ATOM 571 N N . ARG A 1 72 ? 12.887 -0.939 -24.262 1.00 93.81 72 ARG A N 1
ATOM 572 C CA . ARG A 1 72 ? 13.129 -0.131 -25.472 1.00 93.81 72 ARG A CA 1
ATOM 573 C C . ARG A 1 72 ? 14.599 0.213 -25.710 1.00 93.81 72 ARG A C 1
ATOM 575 O O . ARG A 1 72 ? 14.961 0.468 -26.846 1.00 93.81 72 ARG A O 1
ATOM 582 N N . ARG A 1 73 ? 15.430 0.273 -24.664 1.00 91.00 73 ARG A N 1
ATOM 583 C CA . ARG A 1 73 ? 16.878 0.527 -24.797 1.00 91.00 73 ARG A CA 1
ATOM 584 C C . ARG A 1 73 ? 17.679 -0.726 -25.149 1.00 91.00 73 ARG A C 1
ATOM 586 O O . ARG A 1 73 ? 18.827 -0.599 -25.556 1.00 91.00 73 ARG A O 1
ATOM 593 N N . CYS A 1 74 ? 17.112 -1.909 -24.922 1.00 82.81 74 CYS A N 1
ATOM 594 C CA . CYS A 1 74 ? 17.754 -3.196 -25.191 1.00 82.81 74 CYS A CA 1
ATOM 595 C C . CYS A 1 74 ? 17.318 -3.829 -26.524 1.00 82.81 74 CYS A C 1
ATOM 597 O O . CYS A 1 74 ? 17.867 -4.868 -26.882 1.00 82.81 74 CYS A O 1
ATOM 599 N N . ALA A 1 75 ? 16.330 -3.242 -27.205 1.00 66.12 75 ALA A N 1
ATOM 600 C CA . ALA A 1 75 ? 15.851 -3.629 -28.532 1.00 66.12 75 ALA A CA 1
ATOM 601 C C . ALA A 1 75 ? 16.507 -2.758 -29.610 1.00 66.12 75 ALA A C 1
ATOM 603 O O . ALA A 1 75 ? 16.779 -3.303 -30.701 1.00 66.12 75 ALA A O 1
#

Nearest PDB structures (foldseek):
  5ij8-assembly1_T  TM=6.232E-01  e=1.448E+00  Homo sapiens
  3uul-assembly1_A  TM=5.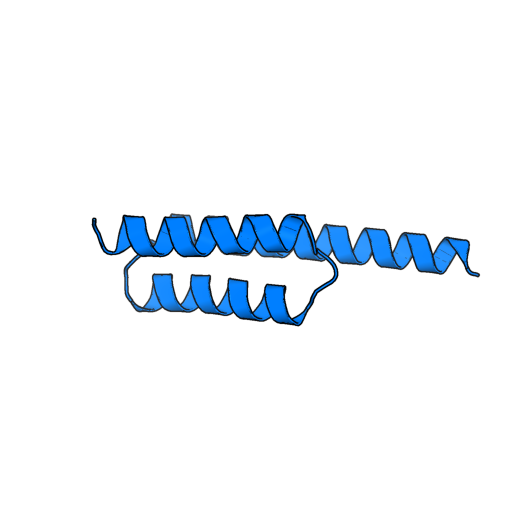254E-01  e=1.279E+00  Rattus norvegicus
  4dwl-assembly1_D  TM=4.941E-01  e=1.856E+00  Rauchvirus BPP1
  3uum-assembly2_B  TM=5.326E-01  e=3.455E+00  Rattus norvegicus

Secondary structure (DSSP, 8-state):
--HHHHHHHHHHHHHHHHHHTTT-HHHHHHHHHHHHHHHHTTSS-HHHHHHHHHHHHHHHHHHHHHHHHHHHHH-

Solvent-accessible surface area (backbone atoms only — not comparable to full-atom values): 4122 Å² total; per-residue (Å²): 136,52,66,40,56,52,44,49,56,54,48,53,54,42,50,53,53,34,70,78,40,47,81,45,61,65,59,49,54,54,43,50,49,51,50,54,50,29,39,77,70,64,34,42,53,73,65,55,44,52,53,52,54,50,51,52,51,52,48,47,51,52,33,50,52,53,50,53,54,51,52,64,74,76,109

Mean predicted aligned error: 3.04 Å

Radius of gyration: 14.2 Å; Cα contacts (8 Å, |Δi|>4): 43; chains: 1; bounding box: 30×17×49 Å

pLDDT: mean 94.87, std 5.1, range [66.12, 98.62]

Sequence (75 aa):
MTKYEIAVGMIDSRIQKLIENADDYSLHCETQMAVEMAYALSAIDCKDHTRYTQCLMFIRARANEELLSRMRRCA

Foldseek 3Di:
DALLVVLVVVLVVLLVVCLVVLLDPVSLVVSLVSLVVCVVVVSDDPVSSVVSVVSSVVSNVVNVVVVVVVVVVVD